Protein AF-A0AAW2SK66-F1 (afdb_monomer_lite)

Secondary structure (DSSP, 8-state):
----------TTS--B---TTS-HHHHHHHHHHHT--B--TTPEETTEES---S-HHHHHHHHHHHHHHHH--

Organism: Sesamum radiatum (NCBI:txid300843)

Sequence (73 aa):
MERALRLKINLDKPAMVFSKNVTPTSRVRLAAILGVKVEDRHAKYLGLLAIVGRSKKKVFDGIKDRIRIKMQG

Foldseek 3Di:
DDPDDPPPPPQVPQDDEDDPPQDPVNVVVVCVVVVHDYDDQQDADVNFRPDDDPCPVVRVVSVVVVVVVVVVD

pLDDT: mean 72.45, std 11.81, range [37.44, 91.25]

Structure (mmCIF, N/CA/C/O backbone):
data_AF-A0AAW2SK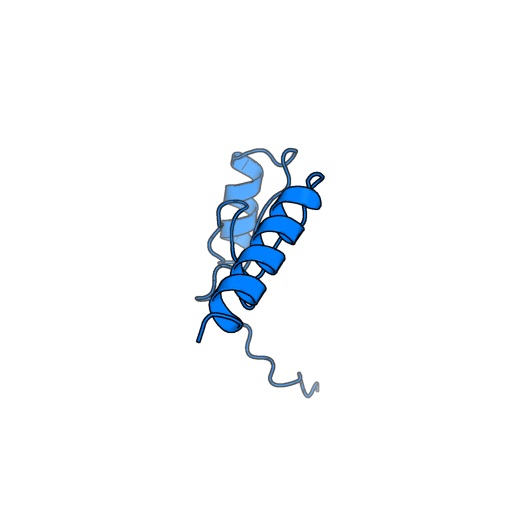66-F1
#
_entry.id   AF-A0AAW2SK66-F1
#
loop_
_atom_site.group_PDB
_atom_site.id
_atom_site.type_symbol
_atom_site.label_atom_id
_atom_site.label_alt_id
_atom_site.label_comp_id
_atom_site.label_asym_id
_atom_site.label_entity_id
_atom_site.label_seq_id
_atom_site.pdbx_PDB_ins_code
_atom_site.Cartn_x
_atom_site.Cartn_y
_atom_site.Cartn_z
_atom_site.occupancy
_atom_site.B_iso_or_equiv
_atom_site.auth_seq_id
_atom_site.auth_comp_id
_atom_site.auth_asym_id
_atom_site.auth_atom_id
_atom_site.pdbx_PDB_model_num
ATOM 1 N N . MET A 1 1 ? 7.050 -35.799 6.001 1.00 37.44 1 MET A N 1
ATOM 2 C CA . MET A 1 1 ? 7.737 -34.543 5.654 1.00 37.44 1 MET A CA 1
ATOM 3 C C . MET A 1 1 ? 6.768 -33.392 5.862 1.00 37.44 1 MET A C 1
ATOM 5 O O . MET A 1 1 ? 5.625 -33.496 5.445 1.00 37.44 1 MET A O 1
ATOM 9 N N . GLU A 1 2 ? 7.237 -32.395 6.607 1.00 41.88 2 GLU A N 1
ATOM 10 C CA . GLU A 1 2 ? 6.742 -31.017 6.735 1.00 41.88 2 GLU A CA 1
ATOM 11 C C . GLU A 1 2 ? 5.265 -30.768 7.105 1.00 41.88 2 GLU A C 1
ATOM 13 O O . GLU A 1 2 ? 4.368 -30.651 6.273 1.00 41.88 2 GLU A O 1
ATOM 18 N N . ARG A 1 3 ? 5.031 -30.576 8.411 1.00 50.84 3 ARG A N 1
ATOM 19 C CA . ARG A 1 3 ? 3.862 -29.855 8.926 1.00 50.84 3 ARG A CA 1
ATOM 20 C C . ARG A 1 3 ? 4.013 -28.372 8.576 1.00 50.84 3 ARG A C 1
ATOM 22 O O . ARG A 1 3 ? 4.486 -27.590 9.396 1.00 50.84 3 ARG A O 1
ATOM 29 N N . ALA A 1 4 ? 3.614 -27.983 7.371 1.00 55.31 4 ALA A N 1
ATOM 30 C CA . ALA A 1 4 ? 3.430 -26.576 7.054 1.00 55.31 4 ALA A CA 1
ATOM 31 C C . ALA A 1 4 ? 2.309 -26.030 7.954 1.00 55.31 4 ALA A C 1
ATOM 33 O O . ALA A 1 4 ? 1.178 -26.528 7.935 1.00 55.31 4 ALA A O 1
ATOM 34 N N . LEU A 1 5 ? 2.635 -25.044 8.791 1.00 56.97 5 LEU A N 1
ATOM 35 C CA . LEU A 1 5 ? 1.660 -24.272 9.559 1.00 56.97 5 LEU A CA 1
ATOM 36 C C . LEU A 1 5 ? 0.508 -23.894 8.614 1.00 56.97 5 LEU A C 1
ATOM 38 O O . LEU A 1 5 ? 0.759 -23.353 7.540 1.00 56.97 5 LEU A O 1
ATOM 42 N N . ARG A 1 6 ? -0.743 -24.210 8.983 1.00 58.00 6 ARG A N 1
ATOM 43 C CA . ARG A 1 6 ? -1.974 -23.956 8.198 1.00 58.00 6 ARG A CA 1
ATOM 44 C C . ARG A 1 6 ? -2.286 -22.451 8.071 1.00 58.00 6 ARG A C 1
ATOM 46 O O . ARG A 1 6 ? -3.411 -22.007 8.265 1.00 58.00 6 ARG A O 1
ATOM 53 N N . LEU A 1 7 ? -1.303 -21.632 7.729 1.00 60.16 7 LEU A N 1
ATOM 54 C CA . LEU A 1 7 ? -1.493 -20.269 7.265 1.00 60.16 7 LEU A CA 1
ATOM 55 C C . LEU A 1 7 ? -1.851 -20.362 5.783 1.00 60.16 7 LEU A C 1
ATOM 57 O O . LEU A 1 7 ? -1.015 -20.177 4.905 1.00 60.16 7 LEU A O 1
ATOM 61 N N . LYS A 1 8 ? -3.104 -20.735 5.502 1.00 64.19 8 LYS A N 1
ATOM 62 C CA . LYS A 1 8 ? -3.637 -20.723 4.139 1.00 64.19 8 LYS A CA 1
ATOM 63 C C . LYS A 1 8 ? -3.600 -19.271 3.664 1.00 64.19 8 LYS A C 1
ATOM 65 O O . LYS A 1 8 ? -4.399 -18.450 4.115 1.00 64.19 8 LYS A O 1
ATOM 70 N N . ILE A 1 9 ? -2.624 -18.947 2.819 1.00 64.56 9 ILE A N 1
ATOM 71 C CA . ILE A 1 9 ? -2.506 -17.619 2.222 1.00 64.56 9 ILE A CA 1
ATOM 72 C C . ILE A 1 9 ? -3.777 -17.405 1.406 1.00 64.56 9 ILE A C 1
ATOM 74 O O . ILE A 1 9 ? -4.117 -18.201 0.532 1.00 64.56 9 ILE A O 1
ATOM 78 N N . ASN A 1 10 ? -4.525 -16.362 1.752 1.00 64.62 10 ASN A N 1
ATOM 79 C CA . ASN A 1 10 ? -5.707 -15.983 1.001 1.00 64.62 10 ASN A CA 1
ATOM 80 C C . ASN A 1 10 ? -5.235 -15.252 -0.261 1.00 64.62 10 ASN A C 1
ATOM 82 O O . ASN A 1 10 ? -4.862 -14.084 -0.186 1.00 64.62 10 ASN A O 1
ATOM 86 N N . LEU A 1 11 ? -5.217 -15.966 -1.386 1.00 64.12 11 LEU A N 1
ATOM 87 C CA . LEU A 1 11 ? -4.794 -15.443 -2.687 1.00 64.12 11 LEU A CA 1
ATOM 88 C C . LEU A 1 11 ? -5.850 -14.527 -3.336 1.00 64.12 11 LEU A C 1
ATOM 90 O O . LEU A 1 11 ? -5.518 -13.777 -4.251 1.00 64.12 11 LEU A O 1
ATOM 94 N N . ASP A 1 12 ? -7.094 -14.535 -2.839 1.00 60.25 12 ASP A N 1
ATOM 95 C CA . ASP A 1 12 ? -8.148 -13.605 -3.271 1.00 60.25 12 ASP A CA 1
ATOM 96 C C . ASP A 1 12 ? -7.954 -12.207 -2.679 1.00 60.25 12 ASP A C 1
ATOM 98 O O . ASP A 1 12 ? -8.430 -11.214 -3.238 1.00 60.25 12 ASP A O 1
ATOM 102 N N . LYS A 1 13 ? -7.237 -12.108 -1.551 1.00 63.75 13 LYS A N 1
ATOM 103 C CA . LYS A 1 13 ? -6.797 -10.820 -1.029 1.00 63.75 13 LYS A CA 1
ATOM 104 C C . LYS A 1 13 ? -5.666 -10.305 -1.907 1.00 63.75 13 LYS A C 1
ATOM 106 O O . LYS A 1 13 ? -4.683 -11.017 -2.119 1.00 63.75 13 LYS A O 1
ATOM 111 N N . PRO A 1 14 ? -5.750 -9.055 -2.370 1.00 60.56 14 PRO A N 1
ATOM 112 C CA . PRO A 1 14 ? -4.630 -8.471 -3.065 1.00 60.56 14 PRO A CA 1
ATOM 113 C C . PRO A 1 14 ? -3.415 -8.414 -2.139 1.00 60.56 14 PRO A C 1
ATOM 115 O O . PRO A 1 14 ? -3.450 -7.810 -1.064 1.00 60.56 14 PRO A O 1
ATOM 118 N N . ALA A 1 15 ? -2.350 -9.086 -2.557 1.00 67.81 15 ALA A N 1
ATOM 119 C CA . ALA A 1 15 ? -1.200 -9.366 -1.707 1.00 67.81 15 ALA A CA 1
ATOM 120 C C . ALA A 1 15 ? 0.054 -8.590 -2.120 1.00 67.81 15 ALA A C 1
ATOM 122 O O . ALA A 1 15 ? 1.059 -8.646 -1.414 1.00 67.81 15 ALA A O 1
ATOM 123 N N . MET A 1 16 ? 0.024 -7.884 -3.257 1.00 75.62 16 MET A N 1
ATOM 124 C CA . MET A 1 16 ? 1.234 -7.310 -3.830 1.00 75.62 16 MET A CA 1
ATOM 125 C C . MET A 1 16 ? 1.093 -5.840 -4.193 1.00 75.62 16 MET A C 1
ATOM 127 O O . MET A 1 16 ? 0.165 -5.410 -4.879 1.00 75.62 16 MET A O 1
ATOM 131 N N . VAL A 1 17 ? 2.096 -5.080 -3.768 1.00 76.50 17 VAL A N 1
ATOM 132 C CA . VAL A 1 17 ? 2.250 -3.667 -4.076 1.00 76.50 17 VAL A CA 1
ATOM 133 C C . VAL A 1 17 ? 3.708 -3.398 -4.416 1.00 76.50 17 VAL A C 1
ATOM 135 O O . VAL A 1 17 ? 4.620 -3.992 -3.844 1.00 76.50 17 VAL A O 1
ATOM 138 N N . PHE A 1 18 ? 3.937 -2.464 -5.333 1.00 79.19 18 PHE A N 1
ATOM 139 C CA . PHE A 1 18 ? 5.267 -2.159 -5.842 1.00 79.19 18 PHE A CA 1
ATOM 140 C C . PHE A 1 18 ? 5.752 -0.764 -5.447 1.00 79.19 18 PHE A C 1
ATOM 142 O O . PHE A 1 18 ? 4.989 0.207 -5.379 1.00 79.19 18 PHE A O 1
ATOM 149 N N . SER A 1 19 ? 7.068 -0.627 -5.270 1.00 76.94 19 SER A N 1
ATOM 150 C CA . SER A 1 19 ? 7.709 0.676 -5.077 1.00 76.94 19 SER A CA 1
ATOM 151 C C . SER A 1 19 ? 7.589 1.565 -6.336 1.00 76.94 19 SER A C 1
ATOM 153 O O . SER A 1 19 ? 7.049 1.173 -7.376 1.00 76.94 19 SER A O 1
ATOM 155 N N . LYS A 1 20 ? 8.016 2.838 -6.252 1.00 75.12 20 LYS A N 1
ATOM 156 C CA . LYS A 1 20 ? 8.010 3.758 -7.421 1.00 75.12 20 LYS A CA 1
ATOM 157 C C . LYS A 1 20 ? 8.942 3.287 -8.532 1.00 75.12 20 LYS A C 1
ATOM 159 O O . LYS A 1 20 ? 8.625 3.502 -9.691 1.00 75.12 20 LYS A O 1
ATOM 164 N N . ASN A 1 21 ? 9.992 2.561 -8.176 1.00 83.25 21 ASN A N 1
ATOM 165 C CA . ASN A 1 21 ? 11.085 2.250 -9.087 1.00 83.25 21 ASN A CA 1
ATOM 166 C C . ASN A 1 21 ? 10.861 0.948 -9.873 1.00 83.25 21 ASN A C 1
ATOM 168 O O . ASN A 1 21 ? 11.726 0.541 -10.636 1.00 83.25 21 ASN A O 1
ATOM 172 N N . VAL A 1 22 ? 9.715 0.281 -9.694 1.00 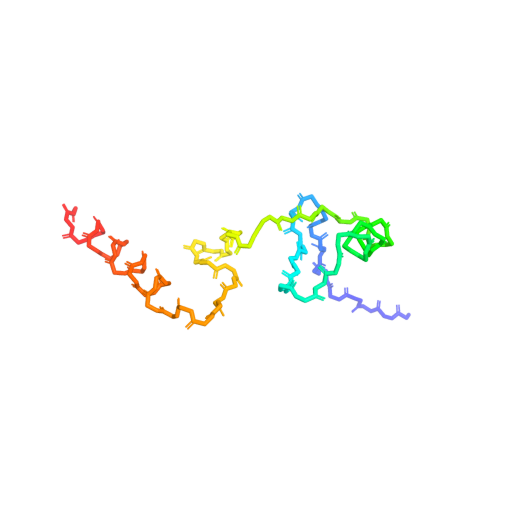84.56 22 VAL A N 1
ATOM 173 C CA . VAL A 1 22 ? 9.369 -0.921 -10.465 1.00 84.56 22 VAL A CA 1
ATOM 174 C C . VAL A 1 22 ? 8.595 -0.515 -11.715 1.00 84.56 22 VAL A C 1
ATOM 176 O O . VAL A 1 22 ? 7.522 0.094 -11.595 1.00 84.56 22 VAL A O 1
ATOM 179 N N . THR A 1 23 ? 9.119 -0.878 -12.887 1.00 88.12 23 THR A N 1
ATOM 180 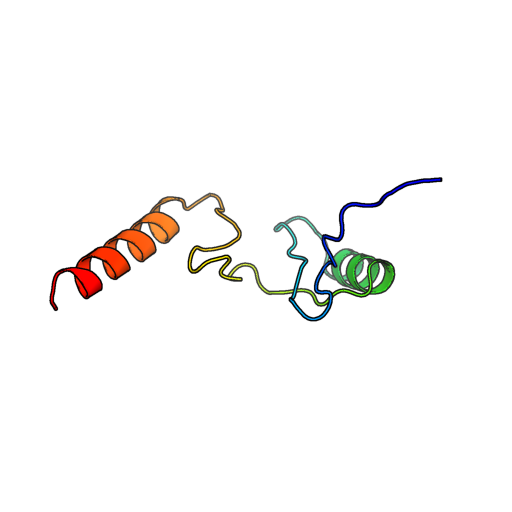C CA . THR A 1 23 ? 8.498 -0.615 -14.194 1.00 88.12 23 THR A CA 1
ATOM 181 C C . THR A 1 23 ? 7.161 -1.353 -14.336 1.00 88.12 23 THR A C 1
ATOM 183 O O . THR A 1 23 ? 7.022 -2.450 -13.789 1.00 88.12 23 THR A O 1
ATOM 186 N N . PRO A 1 24 ? 6.173 -0.809 -15.071 1.00 85.56 24 PRO A N 1
ATOM 187 C CA . PRO A 1 24 ? 4.878 -1.467 -15.275 1.00 85.56 24 PRO A CA 1
ATOM 188 C C . PRO A 1 24 ? 5.011 -2.897 -15.813 1.00 85.56 24 PRO A C 1
ATOM 190 O O . PRO A 1 24 ? 4.365 -3.809 -15.302 1.00 85.56 24 PRO A O 1
ATOM 193 N N . THR A 1 25 ? 5.928 -3.114 -16.757 1.00 90.00 25 THR A N 1
ATOM 194 C CA . THR A 1 25 ? 6.218 -4.428 -17.344 1.00 90.00 25 THR A CA 1
ATOM 195 C C . THR A 1 25 ? 6.665 -5.443 -16.293 1.00 90.00 25 THR A C 1
ATOM 197 O O . THR A 1 25 ? 6.148 -6.558 -16.248 1.00 90.00 25 THR A O 1
ATOM 200 N N . SER A 1 26 ? 7.570 -5.053 -15.389 1.00 88.00 26 SER A N 1
ATOM 201 C CA . SER A 1 26 ? 8.013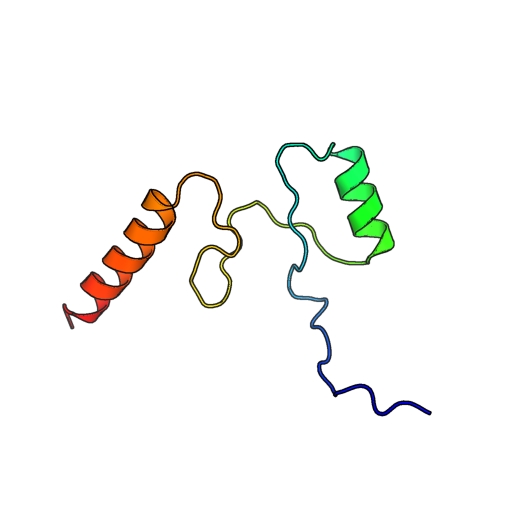 -5.925 -14.298 1.00 88.00 26 SER A CA 1
ATOM 202 C C . SER A 1 26 ? 6.895 -6.208 -13.295 1.00 88.00 26 SER A C 1
ATOM 204 O O . SER A 1 26 ? 6.827 -7.315 -12.769 1.00 88.00 26 SER A O 1
ATOM 206 N N . ARG A 1 27 ? 5.983 -5.254 -13.057 1.00 87.12 27 ARG A N 1
ATOM 207 C CA . ARG A 1 27 ? 4.825 -5.464 -12.169 1.00 87.12 27 ARG A CA 1
ATOM 208 C C . ARG A 1 27 ? 3.886 -6.528 -12.713 1.00 87.12 27 ARG A C 1
ATOM 210 O O . ARG A 1 27 ? 3.528 -7.443 -11.980 1.00 87.12 27 ARG A O 1
ATOM 217 N N . VAL A 1 28 ? 3.527 -6.414 -13.992 1.00 87.00 28 VAL A N 1
ATOM 218 C CA . VAL A 1 28 ? 2.647 -7.374 -14.673 1.00 87.00 28 VAL A CA 1
ATOM 219 C C . VAL A 1 28 ? 3.299 -8.753 -14.707 1.00 87.00 28 VAL A C 1
ATOM 221 O O . VAL A 1 28 ? 2.661 -9.738 -14.347 1.00 87.00 28 VAL A O 1
ATOM 224 N N . ARG A 1 29 ? 4.593 -8.824 -15.048 1.00 91.25 29 ARG A N 1
ATOM 225 C CA . ARG A 1 29 ? 5.341 -10.086 -15.073 1.00 91.25 29 ARG A CA 1
ATOM 226 C C . ARG A 1 29 ? 5.371 -10.766 -13.703 1.00 91.25 29 ARG A C 1
ATOM 228 O O . ARG A 1 29 ? 5.095 -11.955 -13.614 1.00 91.25 29 ARG A O 1
ATOM 235 N N . LEU A 1 30 ? 5.685 -10.027 -12.638 1.00 87.50 30 LEU A N 1
ATOM 236 C CA . LEU A 1 30 ? 5.743 -10.579 -11.281 1.00 87.50 30 LEU A CA 1
ATOM 237 C C . LEU A 1 30 ? 4.357 -10.986 -10.765 1.00 87.50 30 LEU A C 1
ATOM 239 O O . LEU A 1 30 ? 4.238 -12.009 -10.098 1.00 87.50 30 LEU A O 1
ATOM 243 N N . ALA A 1 31 ? 3.310 -10.236 -11.111 1.00 84.25 31 ALA A N 1
ATOM 244 C CA . ALA A 1 31 ? 1.935 -10.579 -10.755 1.00 84.25 31 ALA A CA 1
ATOM 245 C C . ALA A 1 31 ? 1.475 -11.871 -11.429 1.00 84.25 31 ALA A C 1
ATOM 247 O O . ALA A 1 31 ? 0.887 -12.725 -10.771 1.00 84.25 31 ALA A O 1
ATOM 248 N N . ALA A 1 32 ? 1.810 -12.040 -12.711 1.00 85.62 32 ALA A N 1
ATOM 249 C CA . ALA A 1 32 ? 1.520 -13.255 -13.461 1.00 85.62 32 ALA A CA 1
ATOM 250 C C . ALA A 1 32 ? 2.270 -14.474 -12.900 1.00 85.62 32 ALA A C 1
ATOM 252 O O . ALA A 1 32 ? 1.666 -15.527 -12.736 1.00 85.62 32 ALA A O 1
ATOM 253 N N . ILE A 1 33 ? 3.555 -14.324 -12.551 1.00 86.88 33 ILE A N 1
ATOM 254 C CA . ILE A 1 33 ? 4.362 -15.406 -11.956 1.00 86.88 33 ILE A CA 1
ATOM 255 C C . ILE A 1 33 ? 3.788 -15.851 -10.606 1.00 86.88 33 ILE A C 1
ATOM 257 O O . ILE A 1 33 ? 3.756 -17.042 -10.313 1.00 86.88 33 ILE A O 1
ATOM 261 N N . LEU A 1 34 ? 3.352 -14.900 -9.779 1.00 81.62 34 LEU A N 1
ATOM 262 C CA . LEU A 1 34 ? 2.877 -15.177 -8.423 1.00 81.62 34 LEU A CA 1
ATOM 263 C C . LEU A 1 34 ? 1.374 -15.493 -8.354 1.00 81.62 34 LEU A C 1
ATOM 265 O O . LEU A 1 34 ? 0.899 -15.900 -7.299 1.00 81.62 34 LEU A O 1
ATOM 269 N N . GLY A 1 35 ? 0.623 -15.301 -9.444 1.00 79.25 35 GLY A N 1
ATOM 270 C CA . GLY A 1 35 ? -0.823 -15.536 -9.490 1.00 79.25 35 GLY A CA 1
ATOM 271 C C . GLY A 1 35 ? -1.636 -14.610 -8.577 1.00 79.25 35 GLY A C 1
ATOM 272 O O . GLY A 1 35 ? -2.732 -14.973 -8.159 1.00 79.25 35 GLY A O 1
ATOM 273 N N . VAL A 1 36 ? -1.109 -13.428 -8.238 1.00 78.19 36 VAL A N 1
ATOM 274 C CA . VAL A 1 36 ? -1.745 -12.481 -7.305 1.00 78.19 36 VAL A CA 1
ATOM 275 C C . VAL A 1 36 ? -2.135 -11.180 -7.999 1.00 78.19 36 VAL A C 1
ATOM 277 O O . VAL A 1 36 ? -1.457 -10.703 -8.910 1.00 78.19 36 VAL A O 1
ATOM 280 N N . LYS A 1 37 ? -3.217 -10.559 -7.524 1.00 77.00 37 LYS A N 1
ATOM 281 C CA . LYS A 1 37 ? -3.649 -9.234 -7.989 1.00 77.00 37 LYS A CA 1
ATOM 282 C C . LYS A 1 37 ? -2.730 -8.139 -7.438 1.00 77.00 37 LYS A C 1
ATOM 284 O O . LYS A 1 37 ? -2.302 -8.196 -6.282 1.00 77.00 37 LYS A O 1
ATOM 289 N N . VAL A 1 38 ? -2.444 -7.141 -8.273 1.00 73.88 38 VAL A N 1
ATOM 290 C CA . VAL A 1 38 ? -1.674 -5.944 -7.900 1.00 73.88 38 VAL A CA 1
ATOM 291 C C . VAL A 1 38 ? -2.630 -4.866 -7.415 1.00 73.88 38 VAL A C 1
ATOM 293 O O . VAL A 1 38 ? -3.591 -4.562 -8.116 1.00 73.88 38 VAL A O 1
ATOM 296 N N . GLU A 1 39 ? -2.335 -4.252 -6.272 1.00 69.50 39 GLU A N 1
ATOM 297 C CA . GLU A 1 39 ? -3.085 -3.092 -5.773 1.00 69.50 39 GLU A CA 1
ATOM 298 C C . GLU A 1 39 ? -2.328 -1.783 -5.926 1.00 69.50 39 GLU A C 1
ATOM 300 O O . GLU A 1 39 ? -1.090 -1.729 -5.981 1.00 69.50 39 GLU A O 1
ATOM 305 N N . ASP A 1 40 ? -3.104 -0.702 -5.930 1.00 64.31 40 ASP A N 1
ATOM 306 C CA . ASP A 1 40 ? -2.558 0.633 -5.761 1.00 64.31 40 ASP A CA 1
ATOM 307 C C . ASP A 1 40 ? -1.967 0.789 -4.343 1.00 64.31 40 ASP A C 1
ATOM 309 O O . ASP A 1 40 ? -2.309 0.077 -3.395 1.00 64.31 40 ASP A O 1
ATOM 313 N N . ARG A 1 41 ? -1.059 1.751 -4.161 1.00 62.41 41 ARG A N 1
ATOM 314 C CA . ARG A 1 41 ? -0.241 1.946 -2.944 1.00 62.41 41 ARG A CA 1
ATOM 315 C C . ARG A 1 41 ? -1.035 2.242 -1.669 1.00 62.41 41 ARG A C 1
ATOM 317 O O . ARG A 1 41 ? -0.432 2.430 -0.614 1.00 62.41 41 ARG A O 1
ATOM 324 N N . HIS A 1 42 ? -2.355 2.315 -1.767 1.00 61.75 42 HIS A N 1
ATOM 325 C CA . HIS A 1 42 ? -3.277 2.730 -0.721 1.00 61.75 42 HIS A CA 1
ATOM 326 C C . HIS A 1 42 ? -4.055 1.562 -0.102 1.00 61.75 42 HIS A C 1
ATOM 328 O O . HIS A 1 42 ? -5.018 1.800 0.629 1.00 61.75 42 HIS A O 1
ATOM 334 N N . ALA A 1 43 ? -3.638 0.315 -0.351 1.00 61.62 43 ALA A N 1
ATOM 335 C CA . ALA A 1 43 ? -4.197 -0.846 0.331 1.00 61.62 43 ALA A CA 1
ATOM 336 C C . ALA A 1 43 ? -4.153 -0.632 1.855 1.00 61.62 43 ALA A C 1
ATOM 338 O O . ALA A 1 43 ? -3.118 -0.255 2.408 1.00 61.62 43 ALA A O 1
ATOM 339 N N . LYS A 1 44 ? -5.283 -0.825 2.544 1.00 63.81 44 LYS A N 1
ATOM 340 C CA . LYS A 1 44 ? -5.360 -0.752 4.008 1.00 63.81 44 LYS A CA 1
ATOM 341 C C . LYS A 1 44 ? -5.212 -2.160 4.585 1.00 63.81 44 LYS A C 1
ATOM 343 O O . LYS A 1 44 ? -6.044 -3.015 4.303 1.00 63.81 44 LYS A O 1
ATOM 348 N N . TYR A 1 45 ? -4.206 -2.397 5.423 1.00 65.88 45 TYR A N 1
ATOM 349 C CA . TYR A 1 45 ? -4.085 -3.626 6.205 1.00 65.88 45 TYR A CA 1
ATOM 350 C C . TYR A 1 45 ? -4.531 -3.357 7.643 1.00 65.88 45 TYR A C 1
ATOM 352 O O . TYR A 1 45 ? -4.038 -2.431 8.285 1.00 65.88 45 TYR A O 1
ATOM 360 N N . LEU A 1 46 ? -5.522 -4.114 8.128 1.00 62.75 46 LEU A N 1
ATOM 361 C CA . LEU A 1 46 ? -6.129 -3.930 9.460 1.00 62.75 46 LEU A CA 1
ATOM 362 C C . LEU A 1 46 ? -6.603 -2.481 9.731 1.00 62.75 46 LEU A C 1
ATOM 364 O O . LEU A 1 46 ? -6.632 -2.001 10.862 1.00 62.75 46 LEU A O 1
ATOM 368 N N . GLY A 1 47 ? -6.990 -1.761 8.671 1.00 63.69 47 GLY A N 1
ATOM 369 C CA . GLY A 1 47 ? -7.454 -0.375 8.745 1.00 63.69 47 GLY A CA 1
ATOM 370 C C . GLY A 1 47 ? -6.353 0.692 8.823 1.00 63.69 47 GLY A C 1
ATOM 371 O O . GLY A 1 47 ? -6.676 1.872 8.942 1.00 63.69 47 GLY A O 1
ATOM 372 N N . LEU A 1 48 ? -5.085 0.302 8.707 1.00 64.69 48 LEU A N 1
ATOM 373 C CA . LEU A 1 48 ? -3.933 1.190 8.540 1.00 64.69 48 LEU A CA 1
ATOM 374 C C . LEU A 1 48 ? -3.446 1.121 7.093 1.00 64.69 48 LEU A C 1
ATOM 376 O O . LEU A 1 48 ? -3.628 0.099 6.441 1.00 64.69 48 LEU A O 1
ATOM 380 N N . LEU A 1 49 ? -2.828 2.181 6.569 1.00 65.69 49 LEU A N 1
ATOM 381 C CA . LEU A 1 49 ? -2.179 2.101 5.255 1.00 65.69 49 LEU A CA 1
ATOM 382 C C . LEU A 1 49 ? -1.112 0.997 5.299 1.00 65.69 49 LEU A C 1
ATOM 384 O O . LEU A 1 49 ? -0.181 1.075 6.097 1.00 65.69 49 LEU A O 1
ATOM 388 N N . ALA A 1 50 ? -1.261 -0.025 4.451 1.00 63.06 50 ALA A N 1
ATOM 389 C CA . ALA A 1 50 ? -0.398 -1.206 4.407 1.00 63.06 50 ALA A CA 1
ATOM 390 C C . ALA A 1 50 ? 1.056 -0.848 4.069 1.00 63.06 50 ALA A C 1
ATOM 392 O O . ALA A 1 50 ? 1.969 -1.612 4.365 1.00 63.06 50 ALA A O 1
ATOM 393 N N . ILE A 1 51 ? 1.277 0.324 3.460 1.00 63.19 51 ILE A N 1
ATOM 394 C CA . ILE A 1 51 ? 2.601 0.825 3.102 1.00 63.19 51 ILE A CA 1
ATOM 395 C C . ILE A 1 51 ? 2.772 2.234 3.635 1.00 63.19 51 ILE A C 1
ATOM 397 O O . ILE A 1 51 ? 2.221 3.209 3.120 1.00 63.19 51 ILE A O 1
ATOM 401 N N . VAL A 1 52 ? 3.619 2.345 4.650 1.00 64.38 52 VAL A N 1
ATOM 402 C CA . VAL A 1 52 ? 4.095 3.626 5.159 1.00 64.38 52 VAL A CA 1
ATOM 403 C C . VAL A 1 52 ? 5.228 4.099 4.248 1.00 64.38 52 VAL A C 1
ATOM 405 O O . VAL A 1 52 ? 6.381 3.707 4.394 1.00 64.38 52 VAL A O 1
ATOM 408 N N . GLY A 1 53 ? 4.892 4.920 3.250 1.00 64.00 53 GLY A N 1
ATOM 409 C CA . GLY A 1 53 ? 5.888 5.615 2.428 1.00 64.00 53 GLY A CA 1
ATOM 410 C C . GLY A 1 53 ? 6.629 6.714 3.209 1.00 64.00 53 GLY A C 1
ATOM 411 O O . GLY A 1 53 ? 6.531 6.818 4.428 1.00 64.00 53 GLY A O 1
ATOM 412 N N . ARG A 1 54 ? 7.325 7.624 2.509 1.00 63.59 54 ARG A N 1
ATOM 413 C CA . ARG A 1 54 ? 8.060 8.738 3.157 1.00 63.59 54 ARG A CA 1
ATOM 414 C C . ARG A 1 54 ? 7.171 9.661 4.008 1.00 63.59 54 ARG A C 1
ATOM 416 O O . ARG A 1 54 ? 7.667 10.330 4.906 1.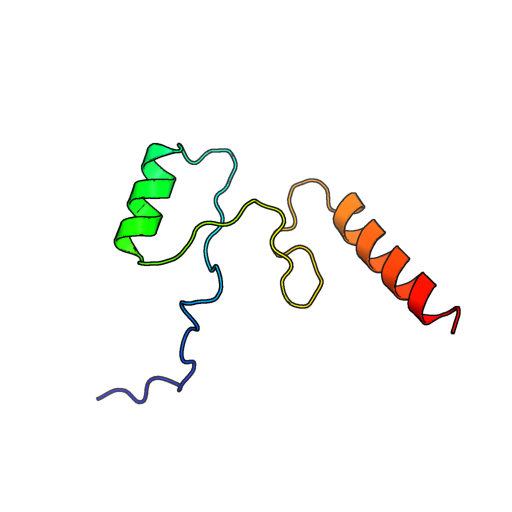00 63.59 54 ARG A O 1
ATOM 423 N N . SER A 1 55 ? 5.863 9.702 3.745 1.00 68.75 55 SER A N 1
ATOM 424 C CA . SER A 1 55 ? 4.924 10.557 4.477 1.00 68.75 55 SER A CA 1
ATOM 425 C C . SER A 1 55 ? 4.271 9.813 5.645 1.00 68.75 55 SER A C 1
ATOM 427 O O . SER A 1 55 ? 3.099 9.444 5.597 1.00 68.75 55 SER A O 1
ATOM 429 N N . LYS A 1 56 ? 5.034 9.639 6.729 1.00 70.88 56 LYS A N 1
ATOM 430 C CA . LYS A 1 56 ? 4.519 9.131 8.014 1.00 70.88 56 LYS A CA 1
ATOM 431 C C . LYS A 1 56 ? 3.390 10.009 8.575 1.00 70.88 56 LYS A C 1
ATOM 433 O O . LYS A 1 56 ? 2.491 9.498 9.231 1.00 70.88 56 LYS A O 1
ATOM 438 N N . LYS A 1 57 ? 3.405 11.311 8.253 1.00 74.44 57 LYS A N 1
ATOM 439 C CA . LYS A 1 57 ? 2.393 12.293 8.670 1.00 74.44 57 LYS A CA 1
ATOM 440 C C . LYS A 1 57 ? 0.982 11.909 8.215 1.00 74.44 57 LYS A C 1
ATOM 442 O O . LYS A 1 57 ? 0.106 11.798 9.058 1.00 74.44 57 LYS A O 1
ATOM 447 N N . LYS A 1 58 ? 0.787 11.589 6.928 1.00 71.19 58 LYS A N 1
ATOM 448 C CA . LYS A 1 58 ? -0.532 11.185 6.399 1.00 71.19 58 LYS A CA 1
ATOM 449 C C . LYS A 1 58 ? -1.075 9.916 7.061 1.00 71.19 58 LYS A C 1
ATOM 451 O O . LYS A 1 58 ? -2.275 9.800 7.281 1.00 71.19 58 LYS A O 1
ATOM 456 N N . VAL A 1 59 ? -0.190 8.972 7.388 1.00 73.31 59 VAL A N 1
ATOM 457 C CA . VAL A 1 59 ? -0.562 7.747 8.111 1.00 73.31 59 VAL A CA 1
ATOM 458 C C . VAL A 1 59 ? -1.022 8.089 9.530 1.00 73.31 59 VAL A C 1
ATOM 460 O O . VAL A 1 59 ? -2.077 7.631 9.957 1.00 73.31 59 VAL A O 1
ATOM 463 N N . PHE A 1 60 ? -0.263 8.929 10.237 1.00 78.69 60 PHE A N 1
ATOM 464 C CA . PHE A 1 60 ? -0.600 9.373 11.590 1.00 78.69 60 PHE A CA 1
ATOM 465 C C . PHE A 1 60 ? -1.874 10.221 11.649 1.00 78.69 60 PHE A C 1
ATOM 467 O O . PHE A 1 60 ? -2.636 10.098 12.604 1.00 78.69 60 PHE A O 1
ATOM 474 N N . ASP A 1 61 ? -2.128 11.056 10.642 1.00 78.88 61 ASP A N 1
ATOM 475 C CA . ASP A 1 61 ? -3.355 11.851 10.552 1.00 78.88 61 ASP A CA 1
ATOM 476 C C . ASP A 1 61 ? -4.589 10.939 10.466 1.00 78.88 61 ASP A C 1
ATOM 478 O O . ASP A 1 61 ? -5.489 11.061 11.293 1.00 78.88 61 ASP A O 1
ATOM 482 N N . GLY A 1 62 ? -4.561 9.909 9.611 1.00 79.06 62 GLY A N 1
ATOM 483 C CA . GLY A 1 62 ? -5.650 8.926 9.541 1.00 79.06 62 GLY A CA 1
ATOM 484 C C . GLY A 1 62 ? -5.871 8.124 10.836 1.00 79.06 62 GLY A C 1
ATOM 485 O O . GLY A 1 62 ? -7.000 7.728 11.131 1.00 79.06 62 GLY A O 1
ATOM 486 N N . ILE A 1 63 ? -4.819 7.894 11.634 1.00 82.44 63 ILE A N 1
ATOM 487 C CA . ILE A 1 63 ? -4.944 7.277 12.968 1.00 82.44 63 ILE A CA 1
ATOM 488 C C . ILE A 1 63 ? -5.642 8.238 13.939 1.00 82.44 63 ILE A C 1
ATOM 490 O O . ILE A 1 63 ? -6.567 7.829 14.642 1.00 82.44 63 ILE A O 1
ATOM 494 N N . LYS A 1 64 ? -5.231 9.513 13.967 1.00 84.00 64 LYS A N 1
ATOM 495 C CA . LYS A 1 64 ? -5.830 10.539 14.837 1.00 84.00 64 LYS A CA 1
ATOM 496 C C . LYS A 1 64 ? -7.313 10.747 14.540 1.00 84.00 64 LYS A C 1
ATOM 498 O O . LYS A 1 64 ? -8.102 10.836 15.478 1.00 84.00 64 LYS A O 1
ATOM 503 N N . ASP A 1 65 ? -7.694 10.771 13.267 1.00 85.00 65 ASP A N 1
ATOM 504 C CA . ASP A 1 65 ? -9.091 10.951 12.858 1.00 85.00 65 ASP A CA 1
ATOM 505 C C . ASP A 1 65 ? -9.978 9.807 13.364 1.00 85.00 65 ASP A C 1
ATOM 507 O O . ASP A 1 65 ? -11.063 10.038 13.895 1.00 85.00 65 ASP A O 1
ATOM 511 N N . ARG A 1 66 ? -9.484 8.564 13.305 1.00 81.62 66 ARG A N 1
ATOM 512 C CA . ARG A 1 66 ? -10.192 7.397 13.855 1.00 81.62 66 ARG A CA 1
ATOM 513 C C . ARG A 1 66 ? -10.381 7.471 15.365 1.00 81.62 66 ARG A C 1
ATOM 515 O O . ARG A 1 66 ? -11.458 7.135 15.851 1.00 81.62 66 ARG A O 1
ATOM 522 N N . ILE A 1 67 ? -9.348 7.885 16.099 1.00 87.25 67 ILE A N 1
ATOM 523 C CA . ILE A 1 67 ? -9.437 8.052 17.556 1.00 87.25 67 ILE A CA 1
ATOM 524 C C . ILE A 1 67 ? -10.472 9.129 17.885 1.00 87.25 67 ILE A C 1
ATOM 526 O O . ILE A 1 67 ? -11.311 8.907 18.749 1.00 87.25 67 ILE A O 1
ATOM 530 N N . ARG A 1 68 ? -10.471 10.252 17.156 1.00 86.00 68 ARG A N 1
ATOM 531 C CA . ARG A 1 68 ? -11.469 11.318 17.327 1.00 86.00 68 ARG A CA 1
ATOM 532 C C . ARG A 1 68 ? -12.897 10.830 17.130 1.00 86.00 68 ARG A C 1
ATOM 534 O O . ARG A 1 68 ? -13.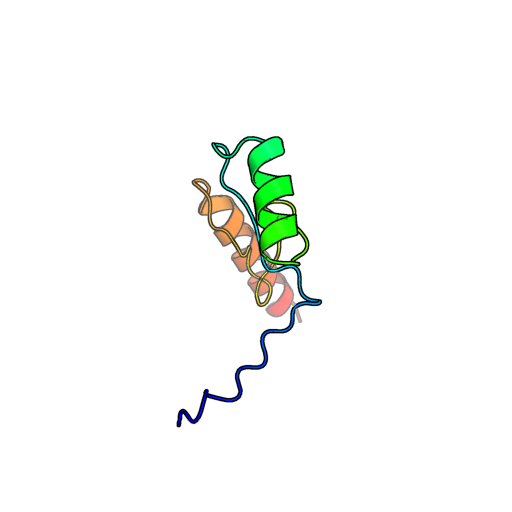715 11.069 18.007 1.00 86.00 68 ARG A O 1
ATOM 541 N N . ILE A 1 69 ? -13.177 10.119 16.037 1.00 85.62 69 ILE A N 1
ATOM 542 C CA . ILE A 1 69 ? -14.515 9.563 15.773 1.00 85.62 69 ILE A CA 1
ATOM 543 C C . ILE A 1 69 ? -14.949 8.635 16.914 1.00 85.62 69 ILE A C 1
ATOM 545 O O . ILE A 1 69 ? -16.097 8.674 17.337 1.00 85.62 69 ILE A O 1
ATOM 549 N N . LYS A 1 70 ? -14.026 7.828 17.449 1.00 85.00 70 LYS A N 1
ATOM 550 C CA . LYS A 1 70 ? -14.323 6.893 18.539 1.00 85.00 70 LYS A CA 1
ATOM 551 C C . LYS A 1 70 ? -14.566 7.572 19.895 1.00 85.00 70 LYS A C 1
ATOM 553 O O . LYS A 1 70 ? -15.221 6.976 20.733 1.00 85.00 70 LYS A O 1
ATOM 558 N N . MET A 1 71 ? -14.030 8.774 20.112 1.00 83.94 71 MET A N 1
ATOM 559 C CA . MET A 1 71 ? -14.181 9.538 21.362 1.00 83.94 71 MET A CA 1
ATOM 560 C C . MET A 1 71 ? -15.410 10.461 21.371 1.00 83.94 71 MET A C 1
ATOM 562 O O . MET A 1 71 ? -15.712 11.051 22.400 1.00 83.94 71 MET A O 1
ATOM 566 N N . GLN A 1 72 ? -16.076 10.641 20.227 1.00 78.75 72 GLN A N 1
ATOM 567 C CA . GLN A 1 72 ? -17.285 11.467 20.092 1.00 78.75 72 GLN A CA 1
ATOM 568 C C . GLN A 1 72 ? -18.586 10.651 20.210 1.00 78.75 72 GLN A C 1
ATOM 570 O O . GLN A 1 72 ? -19.657 11.189 19.937 1.00 78.75 72 GLN A O 1
ATOM 575 N N . GLY A 1 73 ? -18.489 9.369 20.577 1.00 56.47 73 GLY A N 1
ATOM 576 C CA . GLY A 1 73 ? -19.616 8.469 20.827 1.00 56.47 73 GLY A CA 1
ATOM 577 C C . GLY A 1 73 ? -19.658 8.013 22.274 1.00 56.47 73 GLY A C 1
ATOM 578 O O . GLY A 1 73 ? -18.565 7.888 22.871 1.00 56.47 73 GLY A O 1
#

Radius of gyration: 16.71 Å; chains: 1; bounding box: 31×47×39 Å